Protein AF-A0A426YWR5-F1 (afdb_monomer_lite)

Secondary structure (DSSP, 8-state):
---GGGGS--HHHHHIIIIIHHHHHHHHHHHHHH-TTTTTS--------SS---HHHHHHHHHHHH--

Radius of gyration: 18.45 Å; chains: 1; bounding box: 60×22×33 Å

Sequence (68 aa):
MVKVRELFRDTESTEFVIVTIPTDQMRALEMIQNDAELMGLKLIQAPLVDVEIRGVPALRFMGDIVWK

Foldseek 3Di:
DPPVVVVDDDPVVVCCVPPVVVVVVVVVVVVQCPDPVNVPDDDWDFDDDPDDQDDDVSVVVSVVRTVD

InterPro domains:
  IPR016300 Arsenical pump ATPase, ArsA/GET3 [PTHR10803] (24-66)
  IPR027417 P-loop containing nucleoside triphosphate hydrolase [G3DSA:3.40.50.300] (1-68)

pLDDT: mean 87.99, std 13.35, range [49.69, 97.88]

Structure (mmCIF, N/CA/C/O backbone):
data_AF-A0A426YWR5-F1
#
_entry.id   AF-A0A426YWR5-F1
#
loop_
_atom_site.group_PDB
_atom_site.id
_atom_site.type_symbol
_atom_site.label_atom_id
_atom_site.label_alt_id
_atom_site.label_comp_id
_atom_site.label_asym_id
_atom_site.label_entity_id
_atom_site.label_seq_id
_atom_site.pdbx_PDB_ins_code
_atom_site.Cartn_x
_atom_site.Cartn_y
_atom_site.Cartn_z
_atom_site.occupancy
_atom_site.B_iso_or_equiv
_atom_site.auth_seq_id
_atom_site.auth_comp_id
_atom_site.auth_asym_id
_atom_site.auth_atom_id
_atom_site.pdbx_PDB_model_num
ATOM 1 N N . MET A 1 1 ? 39.137 7.588 -4.402 1.00 49.69 1 MET A N 1
ATOM 2 C CA . MET A 1 1 ? 38.743 6.389 -3.635 1.00 49.69 1 MET A CA 1
ATOM 3 C C . MET A 1 1 ? 37.682 6.834 -2.641 1.00 49.69 1 MET A C 1
ATOM 5 O O . MET A 1 1 ? 38.032 7.418 -1.625 1.00 49.69 1 MET A O 1
ATOM 9 N N . VAL A 1 2 ? 36.404 6.707 -3.010 1.00 57.34 2 VAL A N 1
ATOM 10 C CA . VAL A 1 2 ? 35.261 7.100 -2.160 1.00 57.34 2 VAL A CA 1
ATOM 11 C C . VAL A 1 2 ? 35.284 6.220 -0.911 1.00 57.34 2 VAL A C 1
ATOM 13 O O . VAL A 1 2 ? 35.552 5.018 -1.019 1.00 57.34 2 VAL A O 1
ATOM 16 N N . LYS A 1 3 ? 35.094 6.797 0.280 1.00 58.78 3 LYS A N 1
ATOM 17 C CA . LYS A 1 3 ? 35.116 5.999 1.512 1.00 58.78 3 LYS A CA 1
ATOM 18 C C . LYS A 1 3 ? 33.924 5.049 1.469 1.00 58.78 3 LYS A C 1
ATOM 20 O O . LYS A 1 3 ? 32.806 5.481 1.242 1.00 58.78 3 LYS A O 1
ATOM 25 N N . VAL A 1 4 ? 34.136 3.766 1.768 1.00 58.38 4 VAL A N 1
ATOM 26 C CA . VAL A 1 4 ? 33.068 2.742 1.825 1.00 58.38 4 VAL A CA 1
ATOM 27 C C . VAL A 1 4 ? 31.900 3.173 2.732 1.00 58.38 4 VAL A C 1
ATOM 29 O O . VAL A 1 4 ? 30.768 2.770 2.508 1.00 58.38 4 VAL A O 1
ATOM 32 N N . ARG A 1 5 ? 32.151 4.064 3.704 1.00 52.88 5 ARG A N 1
ATOM 33 C CA . ARG A 1 5 ? 31.119 4.674 4.554 1.00 52.88 5 ARG A CA 1
ATOM 34 C C . ARG A 1 5 ? 30.185 5.664 3.863 1.00 52.88 5 ARG A C 1
ATOM 36 O O . ARG A 1 5 ? 29.047 5.778 4.284 1.00 52.88 5 ARG A O 1
ATOM 43 N N . GLU A 1 6 ? 30.640 6.330 2.813 1.00 53.38 6 GLU A N 1
ATOM 44 C CA . GLU A 1 6 ? 29.823 7.23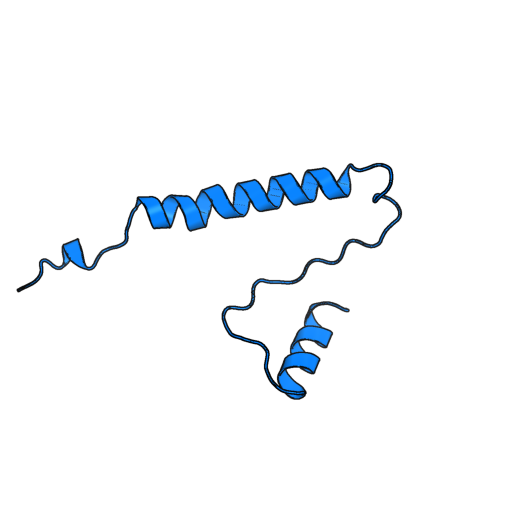0 1.986 1.00 53.38 6 GLU A CA 1
ATOM 45 C C . GLU A 1 6 ? 28.918 6.442 1.022 1.00 53.38 6 GLU A C 1
ATOM 47 O O . GLU A 1 6 ? 28.002 7.002 0.434 1.00 53.38 6 GLU A O 1
ATOM 52 N N . LEU A 1 7 ? 29.146 5.128 0.890 1.00 55.88 7 LEU A N 1
ATOM 53 C CA . LEU A 1 7 ? 28.247 4.197 0.206 1.00 55.88 7 LEU A CA 1
ATOM 54 C C . LEU A 1 7 ? 27.095 3.723 1.120 1.00 55.88 7 LEU A C 1
ATOM 56 O O . LEU A 1 7 ? 26.180 3.046 0.652 1.00 55.88 7 LEU A O 1
ATOM 60 N N . PHE A 1 8 ? 27.138 4.031 2.425 1.00 56.16 8 PHE A N 1
ATOM 61 C CA . PHE A 1 8 ? 26.138 3.580 3.392 1.00 56.16 8 PHE A CA 1
ATOM 62 C C . PHE A 1 8 ? 25.059 4.640 3.640 1.00 56.16 8 PHE A C 1
ATOM 64 O O . PHE A 1 8 ? 25.350 5.746 4.075 1.00 56.16 8 PHE A O 1
ATOM 71 N N . ARG A 1 9 ? 23.822 4.207 3.355 1.00 66.81 9 ARG A N 1
ATOM 72 C CA . ARG A 1 9 ? 22.493 4.647 3.819 1.00 66.81 9 ARG A CA 1
ATOM 73 C C . ARG A 1 9 ? 22.408 6.005 4.515 1.00 66.81 9 ARG A C 1
ATOM 75 O O . ARG A 1 9 ? 22.899 6.191 5.622 1.00 66.81 9 ARG A O 1
ATOM 82 N N . ASP A 1 10 ? 21.617 6.869 3.898 1.00 80.81 10 ASP A N 1
ATOM 83 C CA . ASP A 1 10 ? 21.031 8.043 4.524 1.00 80.81 10 ASP A CA 1
ATOM 84 C C . ASP A 1 10 ? 20.132 7.622 5.706 1.00 80.81 10 ASP A C 1
ATOM 86 O O . ASP A 1 10 ? 19.097 6.966 5.529 1.00 80.81 10 ASP A O 1
ATOM 90 N N . THR A 1 11 ? 20.568 7.954 6.923 1.00 79.69 11 THR A N 1
ATOM 91 C CA . THR A 1 11 ? 19.845 7.672 8.170 1.00 79.69 11 THR A CA 1
ATOM 92 C C . THR A 1 11 ? 18.502 8.392 8.214 1.00 79.69 11 THR A C 1
ATOM 94 O O . THR A 1 11 ? 17.525 7.782 8.638 1.00 79.69 11 THR A O 1
ATOM 97 N N . GLU A 1 12 ? 18.429 9.638 7.736 1.00 82.06 12 GLU A N 1
ATOM 98 C CA . GLU A 1 12 ? 17.187 10.418 7.737 1.00 82.06 12 GLU A CA 1
ATOM 99 C C . GLU A 1 12 ? 16.173 9.789 6.780 1.00 82.06 12 GLU A C 1
ATOM 101 O O . GLU A 1 12 ? 15.028 9.540 7.153 1.00 82.06 12 GLU A O 1
ATOM 106 N N . SER A 1 13 ? 16.614 9.420 5.573 1.00 81.69 13 SER A N 1
ATOM 107 C CA . SER A 1 13 ? 15.769 8.685 4.625 1.00 81.69 13 SER A CA 1
ATOM 108 C C . SER A 1 13 ? 15.313 7.333 5.187 1.00 81.69 13 SER A C 1
ATOM 110 O O . SER A 1 13 ? 14.162 6.937 5.006 1.00 81.69 13 SER A O 1
ATOM 112 N N . THR A 1 14 ? 16.189 6.632 5.910 1.00 84.06 14 THR A N 1
ATOM 113 C CA . THR A 1 14 ? 15.865 5.335 6.518 1.00 84.06 14 THR A CA 1
ATOM 114 C C . THR A 1 14 ? 14.813 5.478 7.621 1.00 84.06 14 THR A C 1
ATOM 116 O O . THR A 1 14 ? 13.855 4.708 7.649 1.00 84.06 14 THR A O 1
ATOM 119 N N . GLU A 1 15 ? 14.959 6.463 8.508 1.00 83.88 15 GLU A N 1
ATOM 120 C CA . GLU A 1 15 ? 13.988 6.753 9.569 1.00 83.88 15 GLU A CA 1
ATOM 121 C C . GLU A 1 15 ? 12.637 7.167 8.981 1.00 83.88 15 GLU A C 1
ATOM 123 O O . GLU A 1 15 ? 11.597 6.631 9.369 1.00 83.88 15 GLU A O 1
ATOM 128 N N . PHE A 1 16 ? 12.655 8.033 7.969 1.00 83.94 16 PHE A N 1
ATOM 129 C CA . PHE A 1 16 ? 11.447 8.472 7.285 1.00 83.94 16 PHE A CA 1
ATOM 130 C C . PHE A 1 16 ? 10.682 7.301 6.645 1.00 83.94 16 PHE A C 1
ATOM 132 O O . PHE A 1 16 ? 9.480 7.144 6.864 1.00 83.94 16 PHE A O 1
ATOM 139 N N . VAL A 1 17 ? 11.372 6.439 5.888 1.00 86.81 17 VAL A N 1
ATOM 140 C CA . VAL A 1 17 ? 10.742 5.327 5.154 1.00 86.81 17 VAL A CA 1
ATOM 141 C C . VAL A 1 17 ? 10.275 4.200 6.080 1.00 86.81 17 VAL A C 1
ATOM 143 O O . VAL A 1 17 ? 9.243 3.589 5.812 1.00 86.81 17 VAL A O 1
ATOM 146 N N . ILE A 1 18 ? 11.011 3.907 7.156 1.00 88.19 18 ILE A N 1
ATOM 147 C CA . ILE A 1 18 ? 10.722 2.760 8.035 1.00 88.19 18 ILE A CA 1
ATOM 148 C C . ILE A 1 18 ? 9.791 3.135 9.194 1.00 88.19 18 ILE A C 1
ATOM 150 O O . ILE A 1 18 ? 9.036 2.282 9.657 1.00 88.19 18 ILE A O 1
ATOM 154 N N . VAL A 1 19 ? 9.831 4.380 9.673 1.00 91.88 19 VAL A N 1
ATOM 155 C CA . VAL A 1 19 ? 9.074 4.805 10.859 1.00 91.88 19 VAL A CA 1
ATOM 156 C C . VAL A 1 19 ? 7.965 5.772 10.481 1.00 91.88 19 VAL A C 1
ATOM 158 O O . VAL A 1 19 ? 6.797 5.484 10.746 1.00 91.88 19 VAL A O 1
ATOM 161 N N . THR A 1 20 ? 8.298 6.899 9.849 1.00 94.12 20 THR A N 1
ATOM 162 C CA . THR A 1 20 ? 7.324 7.973 9.607 1.00 94.12 20 THR A CA 1
ATOM 163 C C . THR A 1 20 ? 6.214 7.529 8.657 1.00 94.12 20 THR A C 1
ATOM 165 O O . THR A 1 20 ? 5.045 7.589 9.034 1.00 94.12 20 THR A O 1
ATOM 168 N N . ILE A 1 21 ? 6.557 7.004 7.473 1.00 94.06 21 ILE A N 1
ATOM 169 C CA . ILE A 1 21 ? 5.552 6.589 6.479 1.00 94.06 21 ILE A CA 1
ATOM 170 C C . ILE A 1 21 ? 4.595 5.518 7.041 1.00 94.06 21 ILE A C 1
ATOM 172 O O . ILE A 1 21 ? 3.382 5.718 6.943 1.00 94.06 21 ILE A O 1
ATOM 176 N N . PRO A 1 22 ? 5.060 4.409 7.656 1.00 94.75 22 PRO A N 1
ATOM 177 C CA . PRO A 1 22 ? 4.143 3.400 8.187 1.00 94.75 22 PRO A CA 1
ATOM 178 C C . PRO A 1 22 ? 3.276 3.922 9.334 1.00 94.75 22 PRO A C 1
ATOM 180 O O . PRO A 1 22 ? 2.102 3.565 9.418 1.00 94.75 22 PRO A O 1
ATOM 183 N N . THR A 1 23 ? 3.824 4.786 10.196 1.00 96.75 23 THR A N 1
ATOM 184 C CA . THR A 1 23 ? 3.074 5.386 11.312 1.00 96.75 23 THR A CA 1
ATOM 185 C C . THR A 1 23 ? 1.925 6.252 10.801 1.00 96.75 23 THR A C 1
ATOM 187 O O . THR A 1 23 ? 0.791 6.104 11.257 1.00 96.75 23 THR A O 1
ATOM 190 N N . ASP A 1 24 ? 2.187 7.103 9.808 1.00 97.50 24 ASP A N 1
ATOM 191 C CA . ASP A 1 24 ? 1.157 7.961 9.220 1.00 97.50 24 ASP A CA 1
ATOM 192 C C . ASP A 1 24 ? 0.092 7.148 8.473 1.00 97.50 24 ASP A C 1
ATOM 194 O O . ASP A 1 24 ? -1.102 7.437 8.586 1.00 97.50 24 ASP A O 1
ATOM 198 N N . GLN A 1 25 ? 0.492 6.087 7.763 1.00 97.19 25 GLN A N 1
ATOM 199 C CA . GLN A 1 25 ? -0.451 5.174 7.110 1.00 97.19 25 GLN A CA 1
ATOM 200 C C . GLN A 1 25 ? -1.364 4.469 8.121 1.00 97.19 25 GLN A C 1
ATOM 202 O O . GLN A 1 25 ? -2.575 4.405 7.903 1.00 97.19 25 GLN A O 1
ATOM 207 N N . MET A 1 26 ? -0.814 3.973 9.236 1.00 96.44 26 MET A N 1
ATOM 208 C CA . MET A 1 26 ? -1.602 3.345 10.304 1.00 96.44 26 MET A CA 1
ATOM 209 C C . MET A 1 26 ? -2.603 4.328 10.912 1.00 96.44 26 MET A C 1
ATOM 211 O O . MET A 1 26 ? -3.784 4.006 11.025 1.00 96.44 26 MET A O 1
ATOM 215 N N . ARG A 1 27 ? -2.173 5.560 11.196 1.00 97.81 27 ARG A N 1
ATOM 216 C CA . ARG A 1 27 ? -3.058 6.611 11.710 1.00 97.81 27 ARG A CA 1
ATOM 217 C C . ARG A 1 27 ? -4.203 6.937 10.746 1.00 97.81 27 ARG A C 1
ATOM 219 O O . ARG A 1 27 ? -5.344 7.089 11.175 1.00 97.81 27 ARG A O 1
ATOM 226 N N . ALA A 1 28 ? -3.923 7.044 9.448 1.00 96.44 28 ALA A N 1
ATOM 227 C CA . ALA A 1 28 ? -4.956 7.303 8.446 1.00 96.44 28 ALA A CA 1
ATOM 228 C C . ALA A 1 28 ? -5.972 6.150 8.351 1.00 96.44 28 ALA A C 1
ATOM 230 O O . ALA A 1 28 ? -7.173 6.390 8.226 1.00 96.44 28 ALA A O 1
ATOM 231 N N . LEU A 1 29 ? -5.508 4.901 8.456 1.00 95.50 29 LEU A N 1
ATOM 232 C CA . LEU A 1 29 ? -6.382 3.727 8.480 1.00 95.50 29 LEU A CA 1
ATOM 233 C C . LEU A 1 29 ? -7.286 3.708 9.716 1.00 95.50 29 LEU A C 1
ATOM 235 O O . LEU A 1 29 ? -8.478 3.438 9.581 1.00 95.50 29 LEU A O 1
ATOM 239 N N . GLU A 1 30 ? -6.757 4.045 10.893 1.00 95.56 30 GLU A N 1
ATOM 240 C CA . GLU A 1 30 ? -7.557 4.173 12.116 1.00 95.56 30 GLU A CA 1
ATOM 241 C C . GLU A 1 30 ? -8.640 5.246 11.974 1.00 95.56 30 GLU A C 1
ATOM 243 O O . GLU A 1 30 ? -9.775 5.036 12.401 1.00 95.56 30 GLU A O 1
ATOM 248 N N . M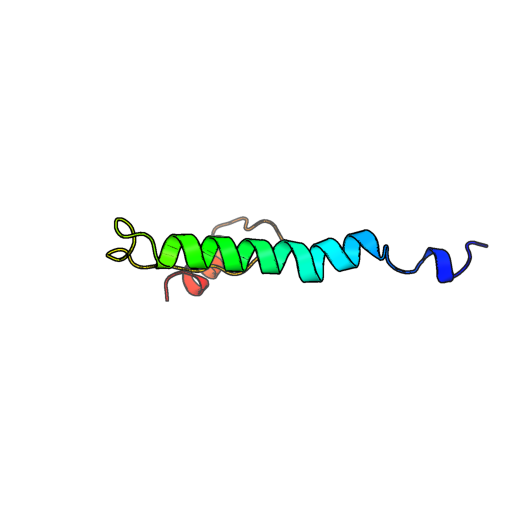ET A 1 31 ? -8.325 6.381 11.345 1.00 95.81 31 MET A N 1
ATOM 249 C CA . MET A 1 31 ? -9.316 7.428 11.086 1.00 95.81 31 MET A CA 1
ATOM 250 C C . MET A 1 31 ? -10.453 6.924 10.192 1.00 95.81 31 MET A C 1
ATOM 252 O O . MET A 1 31 ? -11.612 7.145 10.518 1.00 95.81 31 MET A O 1
ATOM 256 N N . ILE A 1 32 ? -10.138 6.202 9.110 1.00 95.00 32 ILE A N 1
ATOM 257 C CA . ILE A 1 32 ? -11.144 5.642 8.190 1.00 95.00 32 ILE A CA 1
ATOM 258 C C . ILE A 1 32 ? -12.018 4.592 8.889 1.00 95.00 32 ILE A C 1
ATOM 260 O O . ILE A 1 32 ? -13.225 4.557 8.676 1.00 95.00 32 ILE A O 1
ATOM 264 N N . GLN A 1 33 ? -11.426 3.730 9.720 1.00 92.69 33 GLN A N 1
ATOM 265 C CA . GLN A 1 33 ? -12.155 2.658 10.408 1.00 92.69 33 GLN A CA 1
ATOM 266 C C . GLN A 1 33 ? -13.118 3.174 11.483 1.00 92.69 33 GLN A C 1
ATOM 268 O O . GLN A 1 33 ? -14.145 2.544 11.730 1.00 92.69 33 GLN A O 1
ATOM 273 N N . ASN A 1 34 ? -12.786 4.297 12.123 1.00 93.62 34 ASN A N 1
ATOM 274 C CA . ASN A 1 34 ? -13.595 4.893 13.188 1.00 93.62 34 ASN A CA 1
ATOM 275 C C . ASN A 1 34 ? -14.571 5.968 12.684 1.00 93.62 34 ASN A C 1
ATOM 277 O O . ASN A 1 34 ? -15.316 6.539 13.481 1.00 93.62 34 ASN A O 1
ATOM 281 N N . ASP A 1 35 ? -14.569 6.257 11.384 1.00 96.69 35 ASP A N 1
ATOM 282 C CA . ASP A 1 35 ? -15.481 7.221 10.786 1.00 96.69 35 ASP A CA 1
ATOM 283 C C . ASP A 1 35 ? -16.905 6.642 10.696 1.00 96.69 35 ASP A C 1
ATOM 285 O O . ASP A 1 35 ? -17.141 5.575 10.120 1.00 96.69 35 ASP A O 1
ATOM 289 N N . ALA A 1 36 ? -17.870 7.358 11.278 1.00 95.31 36 ALA A N 1
ATOM 290 C CA . ALA A 1 36 ? -19.258 6.915 11.378 1.00 95.31 36 ALA A CA 1
ATOM 291 C C . ALA A 1 36 ? -19.978 6.820 10.019 1.00 95.31 36 ALA A C 1
ATOM 293 O O . ALA A 1 36 ? -20.937 6.060 9.891 1.00 95.31 36 ALA A O 1
ATOM 294 N N . GLU A 1 37 ? -19.535 7.564 9.005 1.00 96.06 37 GLU A N 1
ATOM 295 C CA . GLU A 1 37 ? -20.099 7.516 7.654 1.00 96.06 37 GLU A CA 1
ATOM 296 C C . GLU A 1 37 ? -19.478 6.380 6.828 1.00 96.06 37 GLU A C 1
ATOM 298 O O . GLU A 1 37 ? -20.133 5.816 5.947 1.00 96.06 37 GLU A O 1
ATOM 303 N N . LEU A 1 38 ? -18.233 5.999 7.132 1.00 94.69 38 LEU A N 1
ATOM 304 C CA . LEU A 1 38 ? -17.493 4.968 6.398 1.00 94.69 38 LEU A CA 1
ATOM 305 C C . LEU A 1 38 ? -17.611 3.566 7.008 1.00 94.69 38 LEU A C 1
ATOM 307 O O . LEU A 1 38 ? -17.388 2.586 6.297 1.00 94.69 38 LEU A O 1
ATOM 311 N N . MET A 1 39 ? -18.007 3.436 8.279 1.00 87.12 39 MET A N 1
ATOM 312 C CA . MET A 1 39 ? -18.061 2.149 8.996 1.00 87.12 39 MET A CA 1
ATOM 313 C C . MET A 1 39 ? -18.953 1.078 8.338 1.00 87.12 39 MET A C 1
ATOM 315 O O . MET A 1 39 ? -18.778 -0.114 8.584 1.00 87.12 39 MET A O 1
ATOM 319 N N . GLY A 1 40 ? -19.921 1.487 7.509 1.00 90.12 40 GLY A N 1
ATOM 320 C CA . GLY A 1 40 ? -20.795 0.579 6.758 1.00 90.12 40 GLY A CA 1
ATOM 321 C C . GLY A 1 40 ? 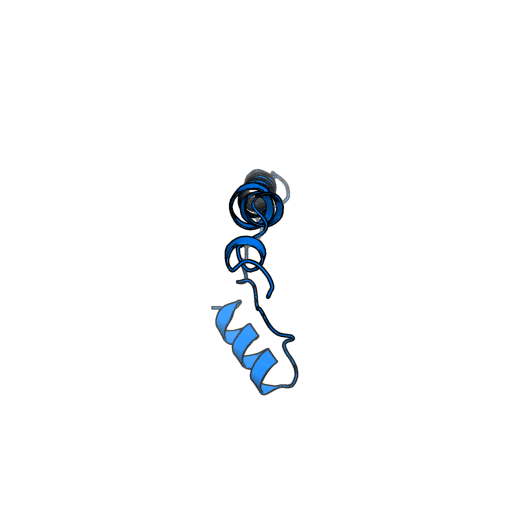-20.201 0.061 5.441 1.00 90.12 40 GLY A C 1
ATOM 322 O O . GLY A 1 40 ? -20.808 -0.794 4.795 1.00 90.12 40 GLY A O 1
ATOM 323 N N . LEU A 1 41 ?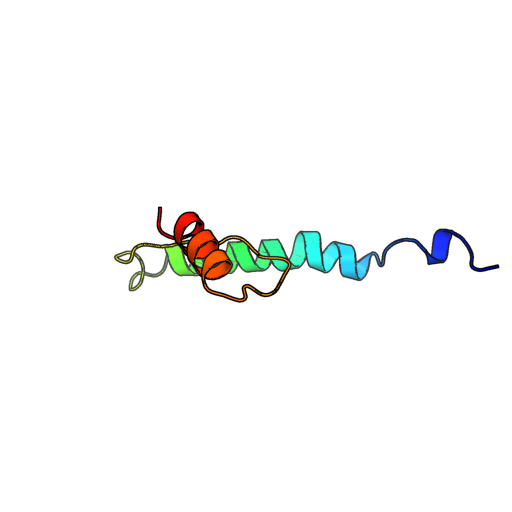 -19.046 0.577 5.012 1.00 94.81 41 LEU A N 1
ATOM 324 C CA . LEU A 1 41 ? -18.403 0.228 3.746 1.00 94.81 41 LEU A CA 1
ATOM 325 C C . LEU A 1 41 ? -17.378 -0.901 3.927 1.00 94.81 41 LEU A C 1
ATOM 327 O O . LEU A 1 41 ? -16.720 -1.025 4.959 1.00 94.81 41 LEU A O 1
ATOM 331 N N . LYS A 1 42 ? -17.189 -1.721 2.884 1.00 93.62 42 LYS A N 1
ATOM 332 C CA . LYS A 1 42 ? -16.116 -2.727 2.857 1.00 93.62 42 LYS A CA 1
ATOM 333 C C . LYS A 1 42 ? -14.769 -2.025 2.671 1.00 93.62 42 LYS A C 1
ATOM 335 O O . LYS A 1 42 ? -14.490 -1.511 1.589 1.00 93.62 42 LYS A O 1
ATOM 340 N N . LEU A 1 43 ? -13.914 -2.072 3.689 1.00 93.81 43 LEU A N 1
ATOM 341 C CA . LEU A 1 43 ? -12.519 -1.652 3.571 1.00 93.81 43 LEU A CA 1
ATOM 342 C C . LEU A 1 43 ? -11.722 -2.700 2.776 1.00 93.81 43 LEU A C 1
ATOM 344 O O . LEU A 1 43 ? -11.728 -3.882 3.119 1.00 93.81 43 LEU A O 1
ATOM 348 N N . ILE A 1 44 ? -11.029 -2.267 1.721 1.00 94.81 44 ILE A N 1
ATOM 349 C CA . ILE A 1 44 ? -10.129 -3.104 0.917 1.00 94.81 44 ILE A CA 1
ATOM 350 C C . ILE A 1 44 ? -8.734 -2.485 0.975 1.00 94.81 44 ILE A C 1
ATOM 352 O O . ILE A 1 44 ? -8.560 -1.314 0.646 1.00 94.81 44 ILE A O 1
ATOM 356 N N . GLN A 1 45 ? -7.742 -3.273 1.383 1.00 93.88 45 GLN A N 1
ATOM 357 C CA . GLN A 1 45 ? -6.343 -2.857 1.426 1.00 93.88 45 GLN A CA 1
ATOM 358 C C . GLN A 1 45 ? -5.571 -3.539 0.298 1.00 93.88 45 GLN A C 1
ATOM 360 O O . GLN A 1 45 ? -5.674 -4.749 0.108 1.00 93.88 45 GLN A O 1
ATOM 365 N N . ALA A 1 46 ? -4.792 -2.755 -0.441 1.00 94.94 46 ALA A N 1
ATOM 366 C CA . ALA A 1 46 ? -3.904 -3.241 -1.487 1.00 94.94 46 ALA A CA 1
ATOM 367 C C . ALA A 1 46 ? -2.439 -3.098 -1.041 1.00 94.94 46 ALA A C 1
ATOM 369 O O . ALA A 1 46 ? -2.117 -2.138 -0.336 1.00 94.94 46 ALA A O 1
ATOM 370 N N . PRO A 1 47 ? -1.542 -4.020 -1.435 1.00 93.81 47 PRO A N 1
ATOM 371 C CA . PRO A 1 47 ? -0.126 -3.891 -1.126 1.00 93.81 47 PRO A CA 1
ATOM 372 C C . PRO A 1 47 ? 0.529 -2.785 -1.961 1.00 93.81 47 PRO A C 1
ATOM 374 O O . PRO A 1 47 ? 0.060 -2.435 -3.046 1.00 93.81 47 PRO A O 1
ATOM 377 N N . LEU A 1 48 ? 1.663 -2.282 -1.473 1.00 92.94 48 LEU A N 1
ATOM 378 C CA . LEU A 1 48 ? 2.561 -1.465 -2.281 1.00 92.94 48 LEU A CA 1
ATOM 379 C C . LEU A 1 48 ? 3.138 -2.316 -3.419 1.00 92.94 48 LEU A C 1
ATOM 381 O O . LEU A 1 48 ? 3.597 -3.434 -3.187 1.00 92.94 48 LEU A O 1
ATOM 385 N N . VAL A 1 49 ? 3.148 -1.762 -4.629 1.00 93.31 49 VAL A N 1
ATOM 386 C CA . VAL A 1 49 ? 3.817 -2.356 -5.790 1.00 93.31 49 VAL A CA 1
ATOM 387 C C . VAL A 1 49 ? 5.009 -1.476 -6.148 1.00 93.31 49 VAL A C 1
ATOM 389 O O . VAL A 1 49 ? 4.883 -0.257 -6.242 1.00 93.31 49 VAL A O 1
ATOM 392 N N . ASP A 1 50 ? 6.174 -2.096 -6.296 1.00 92.25 50 ASP A N 1
ATOM 393 C CA . ASP A 1 50 ? 7.473 -1.450 -6.512 1.00 92.25 50 ASP A CA 1
ATOM 394 C C . ASP A 1 50 ? 7.758 -1.118 -7.986 1.00 92.25 50 ASP A C 1
ATOM 396 O O . ASP A 1 50 ? 8.744 -0.451 -8.303 1.00 92.25 50 ASP A O 1
ATOM 400 N N . VAL A 1 51 ? 6.875 -1.544 -8.889 1.00 94.25 51 VAL A N 1
ATOM 401 C CA . VAL A 1 51 ? 6.945 -1.293 -10.330 1.00 94.25 51 VAL A CA 1
ATOM 402 C C . VAL A 1 51 ? 5.592 -0.873 -10.893 1.00 94.25 51 VAL A C 1
ATOM 404 O O . VAL A 1 51 ? 4.531 -1.186 -10.353 1.00 94.25 51 VAL A O 1
ATOM 407 N N . GLU A 1 52 ? 5.616 -0.177 -12.027 1.00 96.19 52 GLU A N 1
ATOM 408 C CA . GLU A 1 52 ? 4.381 0.207 -12.700 1.00 96.19 52 GLU A CA 1
ATOM 409 C C . GLU A 1 52 ? 3.647 -1.016 -13.268 1.00 96.19 52 GLU A C 1
ATOM 411 O O . GLU A 1 52 ? 4.199 -1.808 -14.037 1.00 96.19 52 GLU A O 1
ATOM 416 N N . ILE A 1 53 ? 2.366 -1.140 -12.924 1.00 95.19 53 ILE A N 1
ATOM 417 C CA . ILE A 1 53 ? 1.497 -2.221 -13.389 1.00 95.19 53 ILE A CA 1
ATOM 418 C C . ILE A 1 53 ? 1.037 -1.902 -14.813 1.00 95.19 53 ILE A C 1
ATOM 420 O O . ILE A 1 53 ? 0.136 -1.090 -15.021 1.00 95.19 53 ILE A O 1
ATOM 424 N N . ARG A 1 54 ? 1.645 -2.553 -15.809 1.00 96.88 54 ARG A N 1
ATOM 425 C CA . ARG A 1 54 ? 1.330 -2.341 -17.230 1.00 96.88 54 ARG A CA 1
ATOM 426 C C . ARG A 1 54 ? 0.886 -3.618 -17.933 1.00 96.88 54 ARG A C 1
ATOM 428 O O . ARG A 1 54 ? 1.462 -4.688 -17.757 1.00 96.88 54 ARG A O 1
ATOM 435 N N . GLY A 1 55 ? -0.092 -3.462 -18.822 1.00 97.88 55 GLY A N 1
ATOM 436 C CA . GLY A 1 55 ? -0.619 -4.541 -19.652 1.00 97.88 55 GLY A CA 1
ATOM 437 C C . GLY A 1 55 ? -1.636 -5.428 -18.932 1.00 97.88 55 GLY A C 1
ATOM 438 O O . GLY A 1 55 ? -1.725 -5.474 -17.706 1.00 97.88 55 GLY A O 1
ATOM 439 N N . VAL A 1 56 ? -2.419 -6.154 -19.728 1.00 97.88 56 VAL A N 1
ATOM 440 C CA . VAL A 1 56 ? -3.536 -6.980 -19.242 1.00 97.88 56 VAL A CA 1
ATOM 441 C C . VAL A 1 56 ? -3.108 -8.034 -18.205 1.00 97.88 56 VAL A C 1
ATOM 443 O O . VAL A 1 56 ? -3.802 -8.159 -17.197 1.00 97.88 56 VAL A O 1
ATOM 446 N N . PRO A 1 57 ? -1.984 -8.767 -18.366 1.00 97.56 57 PRO A N 1
ATOM 447 C CA . PRO A 1 57 ? -1.573 -9.759 -17.370 1.00 97.56 57 PRO A CA 1
ATOM 448 C C . PRO A 1 57 ? -1.278 -9.153 -15.993 1.00 97.56 57 PRO A C 1
ATOM 450 O O . PRO A 1 57 ? -1.680 -9.719 -14.980 1.00 97.56 57 PRO A O 1
ATOM 453 N N . ALA A 1 58 ? -0.627 -7.986 -15.951 1.00 96.62 58 ALA A N 1
ATOM 454 C CA . ALA A 1 58 ? -0.291 -7.314 -14.699 1.00 96.62 58 ALA A CA 1
ATOM 455 C C . ALA A 1 58 ? -1.547 -6.769 -14.000 1.00 96.62 58 ALA A C 1
ATOM 457 O O . ALA A 1 58 ? -1.689 -6.903 -12.786 1.00 96.62 58 ALA A O 1
ATOM 458 N N . LEU A 1 59 ? -2.501 -6.231 -14.770 1.00 96.25 59 LEU A N 1
ATOM 459 C CA . LEU A 1 59 ? -3.799 -5.804 -14.241 1.00 96.25 59 LEU A CA 1
ATOM 460 C C . LEU A 1 59 ? -4.600 -6.980 -13.673 1.00 96.25 59 LEU A C 1
ATOM 462 O O . LEU A 1 59 ? -5.212 -6.844 -12.618 1.00 96.25 59 LEU A O 1
ATOM 466 N N . ARG A 1 60 ? -4.564 -8.146 -14.332 1.00 96.56 60 ARG A N 1
ATOM 467 C CA . ARG A 1 60 ? -5.211 -9.361 -13.822 1.00 96.56 60 ARG A CA 1
ATOM 468 C C . ARG A 1 60 ? -4.581 -9.826 -12.512 1.00 96.56 60 ARG A C 1
ATOM 470 O O . ARG A 1 60 ? -5.307 -10.094 -11.566 1.00 96.56 60 ARG A O 1
ATOM 477 N N . PHE A 1 61 ? -3.252 -9.852 -12.440 1.00 94.12 61 PHE A N 1
ATOM 478 C CA . PHE A 1 61 ? -2.527 -10.182 -11.213 1.00 94.12 61 PHE A CA 1
ATOM 479 C C . PHE A 1 61 ? -2.889 -9.240 -10.055 1.00 94.12 61 PHE A C 1
ATOM 481 O O . PHE A 1 61 ? -3.180 -9.704 -8.956 1.00 94.12 61 PHE A O 1
ATOM 488 N N . MET A 1 62 ? -2.942 -7.928 -10.307 1.00 95.44 62 MET A N 1
ATOM 489 C CA . MET A 1 62 ? -3.383 -6.949 -9.307 1.00 95.44 62 MET A CA 1
ATOM 490 C C . MET A 1 62 ? -4.841 -7.177 -8.884 1.00 95.44 62 MET A C 1
ATOM 492 O O . MET A 1 62 ? -5.163 -7.115 -7.698 1.00 95.44 62 MET A O 1
ATOM 496 N N . GLY A 1 63 ? -5.707 -7.498 -9.851 1.00 94.94 63 GLY A N 1
ATOM 497 C CA . GLY A 1 63 ? -7.091 -7.910 -9.628 1.00 94.94 63 GLY A CA 1
ATOM 498 C C . GLY A 1 63 ? -7.199 -9.083 -8.650 1.00 94.94 63 GLY A C 1
ATOM 499 O O . GLY A 1 63 ? -7.897 -9.012 -7.640 1.00 94.94 63 GLY A O 1
ATOM 500 N N . ASP A 1 64 ? -6.432 -10.137 -8.914 1.00 95.06 64 ASP A N 1
ATOM 501 C CA . ASP A 1 64 ? -6.409 -11.348 -8.098 1.00 95.06 64 ASP A CA 1
ATOM 502 C C . ASP A 1 64 ? -5.824 -11.108 -6.695 1.00 95.06 64 ASP A C 1
ATOM 504 O O . ASP A 1 64 ? -6.097 -11.888 -5.788 1.00 95.06 64 ASP A O 1
ATOM 508 N N . ILE A 1 65 ? -5.015 -10.062 -6.489 1.00 93.88 65 ILE A N 1
ATOM 509 C CA . ILE A 1 65 ? -4.476 -9.698 -5.169 1.00 93.88 65 ILE A CA 1
ATOM 510 C C . ILE A 1 65 ? -5.507 -8.943 -4.332 1.00 93.88 65 ILE A C 1
ATOM 512 O O . ILE A 1 65 ? -5.684 -9.255 -3.156 1.00 93.88 65 ILE A O 1
ATOM 516 N N . VAL A 1 66 ? -6.148 -7.931 -4.916 1.00 95.50 66 VAL A N 1
ATOM 517 C CA . VAL A 1 66 ? -6.941 -6.947 -4.166 1.00 95.50 66 VAL A CA 1
ATOM 518 C C . VAL A 1 66 ? -8.393 -7.391 -3.958 1.00 95.50 66 VAL A C 1
ATOM 520 O O . VAL A 1 66 ? -8.980 -7.072 -2.927 1.00 95.50 66 VAL A O 1
ATOM 523 N N . TRP A 1 67 ? -8.979 -8.142 -4.897 1.00 93.75 67 TRP A N 1
ATOM 524 C CA . TRP A 1 67 ? -10.411 -8.486 -4.887 1.00 93.75 67 TRP A CA 1
ATOM 525 C C . TRP A 1 67 ? -10.723 -9.926 -4.440 1.00 93.75 67 TRP A C 1
ATOM 527 O O . TRP A 1 67 ? -11.770 -10.457 -4.814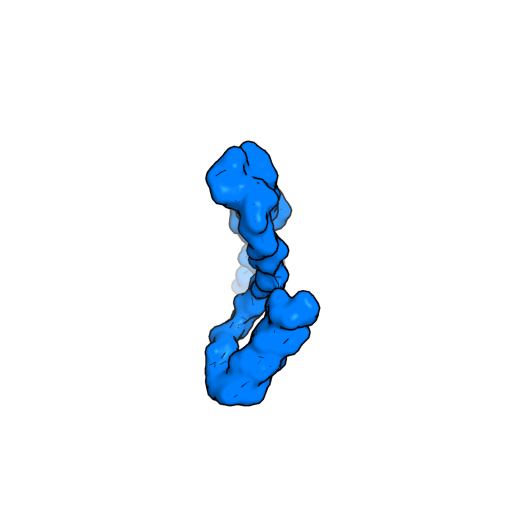 1.00 93.75 67 TRP A O 1
ATOM 537 N N . LYS A 1 68 ? -9.853 -10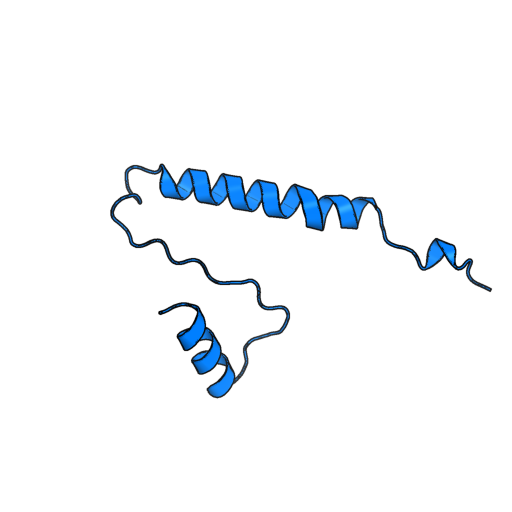.566 -3.645 1.00 71.56 68 LYS A N 1
ATOM 538 C CA . LYS A 1 68 ? -10.172 -11.875 -3.042 1.00 71.56 68 LYS A CA 1
ATOM 539 C C . LYS A 1 68 ? -11.347 -11.819 -2.059 1.00 71.56 68 LYS A C 1
ATOM 541 O O . LYS A 1 68 ? -11.602 -10.752 -1.446 1.00 71.56 68 LYS A O 1
#

Organism: Ensete ventricosum (NCBI:txid4639)